Protein AF-A0A511HQ68-F1 (afdb_monomer)

Foldseek 3Di:
DPPVVVVVVVVVVVVVVVLVVQLVVLVVQLVVLVVVLVVLCCVQPVVPHDCDPVSVLVSVVSVLSNLLSVLSNVLSVCVVVVHPSLVSVLVSQLVNLVSVVVSDDDDPPVVVVVVVSVVSNVVSVVVVVVVVVVVVVPDDPDPDD

Structure (mmCIF, N/CA/C/O backbone):
data_AF-A0A511HQ68-F1
#
_entry.id   AF-A0A511HQ68-F1
#
loop_
_atom_site.group_PDB
_atom_site.id
_atom_site.type_symbol
_atom_site.label_atom_id
_atom_site.label_alt_id
_atom_site.label_comp_id
_atom_site.label_asym_id
_atom_site.label_entity_id
_atom_site.label_seq_id
_atom_site.pdbx_PDB_ins_code
_atom_site.Cartn_x
_atom_site.Cartn_y
_atom_site.Cartn_z
_atom_site.occupancy
_atom_site.B_iso_or_equiv
_atom_site.auth_seq_id
_atom_site.auth_comp_id
_atom_site.auth_asym_id
_atom_site.auth_atom_id
_atom_site.pdbx_PDB_model_num
ATOM 1 N N . MET A 1 1 ? -28.251 5.602 30.507 1.00 55.22 1 MET A N 1
ATOM 2 C CA . MET A 1 1 ? -27.213 4.646 30.045 1.00 55.22 1 MET A CA 1
ATOM 3 C C . MET A 1 1 ? -27.471 4.041 28.646 1.00 55.22 1 MET A C 1
ATOM 5 O O . MET A 1 1 ? -26.767 3.114 28.286 1.00 55.22 1 MET A O 1
ATOM 9 N N . GLY A 1 2 ? -28.391 4.564 27.809 1.00 60.59 2 GLY A N 1
ATOM 10 C CA . GLY A 1 2 ? -28.703 3.976 26.481 1.00 60.59 2 GLY A CA 1
ATOM 11 C C . GLY A 1 2 ? -28.070 4.646 25.243 1.00 60.59 2 GLY A C 1
ATOM 12 O O . GLY A 1 2 ? -28.023 4.044 24.174 1.00 60.59 2 GLY A O 1
ATOM 13 N N . ALA A 1 3 ? -27.565 5.880 25.359 1.00 62.78 3 ALA A N 1
ATOM 14 C CA . ALA A 1 3 ? -26.996 6.606 24.215 1.00 62.78 3 ALA A CA 1
ATOM 15 C C . ALA A 1 3 ? -25.587 6.111 23.832 1.00 62.78 3 ALA A C 1
ATOM 17 O O . ALA A 1 3 ? -25.271 5.991 22.651 1.00 62.78 3 ALA A O 1
ATOM 18 N N . ARG A 1 4 ? -24.769 5.753 24.832 1.00 66.94 4 ARG A N 1
ATOM 19 C CA . ARG A 1 4 ? -23.371 5.332 24.646 1.00 66.94 4 ARG A CA 1
ATOM 20 C C . ARG A 1 4 ? -23.257 4.011 23.864 1.00 66.94 4 ARG A C 1
ATOM 22 O O . ARG A 1 4 ? -22.533 3.960 22.879 1.00 66.94 4 ARG A O 1
ATOM 29 N N . SER A 1 5 ? -24.106 3.029 24.180 1.00 77.88 5 SER A N 1
ATOM 30 C CA . SER A 1 5 ? -24.180 1.748 23.454 1.00 77.88 5 SER A CA 1
ATOM 31 C C . SER A 1 5 ? -24.773 1.863 22.048 1.00 77.88 5 SER A C 1
ATOM 33 O O . SER A 1 5 ? -24.600 0.980 21.213 1.00 77.88 5 SER A O 1
ATOM 35 N N . THR A 1 6 ? -25.519 2.929 21.755 1.00 83.19 6 THR A N 1
ATOM 36 C CA . THR A 1 6 ? -26.047 3.166 20.407 1.00 83.19 6 THR A CA 1
ATOM 37 C C . THR A 1 6 ? -24.963 3.762 19.516 1.00 83.19 6 THR A C 1
ATOM 39 O O . THR A 1 6 ? -24.785 3.284 18.403 1.00 83.19 6 THR A O 1
ATOM 42 N N . ILE A 1 7 ? -24.186 4.721 20.030 1.00 85.62 7 ILE A N 1
ATOM 43 C CA . ILE A 1 7 ? -23.048 5.323 19.320 1.00 85.62 7 ILE A CA 1
ATOM 44 C C . ILE A 1 7 ? -21.969 4.276 19.006 1.00 85.62 7 ILE A C 1
ATOM 46 O O . ILE A 1 7 ? -21.522 4.209 17.866 1.00 85.62 7 ILE A O 1
ATOM 50 N N . GLU A 1 8 ? -21.615 3.417 19.965 1.00 88.31 8 GLU A N 1
ATOM 51 C CA . GLU A 1 8 ? -20.639 2.328 19.769 1.00 88.31 8 GLU A CA 1
ATOM 52 C C . GLU A 1 8 ? -21.064 1.378 18.636 1.00 88.31 8 GLU A C 1
ATOM 54 O O . GLU A 1 8 ? -20.306 1.159 17.697 1.00 88.31 8 GLU A O 1
ATOM 59 N N . ARG A 1 9 ? -22.328 0.934 18.628 1.00 86.31 9 ARG A N 1
ATOM 60 C CA . ARG A 1 9 ? -22.875 0.085 17.551 1.00 86.31 9 ARG A CA 1
ATOM 61 C C . ARG A 1 9 ? -22.879 0.766 16.179 1.00 86.31 9 ARG A C 1
ATOM 63 O O . ARG A 1 9 ? -22.764 0.087 15.160 1.00 86.31 9 ARG A O 1
ATOM 70 N N . TRP A 1 10 ? -23.060 2.086 16.124 1.00 88.94 10 TRP A N 1
ATOM 71 C CA . TRP A 1 10 ? -22.967 2.842 14.871 1.00 88.94 10 TRP A CA 1
ATOM 72 C C . TRP A 1 10 ? -21.522 2.944 14.378 1.00 88.94 10 TRP A C 1
ATOM 74 O O . TRP A 1 10 ? -21.283 2.735 13.190 1.00 88.94 10 TRP A O 1
ATOM 84 N N . LEU A 1 11 ? -20.572 3.207 15.278 1.00 88.50 11 LEU A N 1
ATOM 85 C CA . LEU A 1 11 ? -19.138 3.229 14.974 1.00 88.50 11 LEU A CA 1
ATOM 86 C C . LEU A 1 11 ? -18.652 1.875 14.453 1.00 88.50 11 LEU A C 1
ATOM 88 O O . LEU A 1 11 ? -18.052 1.832 13.384 1.00 88.50 11 LEU A O 1
ATOM 92 N N . GLU A 1 12 ? -19.002 0.781 15.127 1.00 88.19 12 GLU A N 1
ATOM 93 C CA . GLU A 1 12 ? -18.650 -0.582 14.703 1.00 88.19 12 GLU A CA 1
ATOM 94 C C . GLU A 1 12 ? -19.182 -0.904 13.301 1.00 88.19 12 GLU A C 1
ATOM 96 O O . GLU A 1 12 ? -18.482 -1.486 12.474 1.00 88.19 12 GLU A O 1
ATOM 101 N N . ARG A 1 13 ? -20.419 -0.494 12.992 1.00 87.06 13 ARG A N 1
ATOM 102 C CA . ARG A 1 13 ? -21.007 -0.696 11.658 1.00 87.06 13 ARG A CA 1
ATOM 103 C C . ARG A 1 13 ? -20.299 0.115 10.582 1.00 87.06 13 ARG A C 1
ATOM 105 O O . ARG A 1 13 ? -20.124 -0.392 9.473 1.00 87.06 13 ARG A O 1
ATOM 112 N N . ILE A 1 14 ? -19.925 1.359 10.882 1.00 91.00 14 ILE A N 1
ATOM 113 C CA . ILE A 1 14 ? -19.190 2.222 9.950 1.00 91.00 14 ILE A CA 1
ATOM 114 C C . ILE A 1 14 ? -17.795 1.649 9.708 1.00 91.00 14 ILE A C 1
ATOM 116 O O . ILE A 1 14 ? -17.404 1.505 8.553 1.00 91.00 14 ILE A O 1
ATOM 120 N N . GLU A 1 15 ? -17.079 1.267 10.765 1.00 88.25 15 GLU A N 1
ATOM 121 C CA . GLU A 1 15 ? -15.752 0.655 10.674 1.00 88.25 15 GLU A CA 1
ATOM 122 C C . GLU A 1 15 ? -15.792 -0.642 9.862 1.00 88.25 15 GLU A C 1
ATOM 124 O O . GLU A 1 15 ? -15.028 -0.794 8.909 1.00 88.25 15 GLU A O 1
ATOM 129 N N . ALA A 1 16 ? -16.740 -1.536 10.157 1.00 87.06 16 ALA A N 1
ATOM 130 C CA . ALA A 1 16 ? -16.906 -2.783 9.418 1.00 87.06 16 ALA A CA 1
ATOM 131 C C . ALA A 1 16 ? -17.230 -2.533 7.936 1.00 87.06 16 ALA A C 1
ATOM 133 O O . ALA A 1 16 ? -16.630 -3.150 7.056 1.00 87.06 16 ALA A O 1
ATOM 134 N N . SER A 1 17 ? -18.139 -1.597 7.643 1.00 90.19 17 SER A N 1
ATOM 135 C CA . SER A 1 17 ? -18.512 -1.258 6.262 1.00 90.19 17 SER A CA 1
ATOM 136 C C . SER A 1 17 ? -17.343 -0.641 5.495 1.00 90.19 17 SER A C 1
ATOM 138 O O . SER A 1 17 ? -17.110 -0.990 4.338 1.00 90.19 17 SER A O 1
ATOM 140 N N . LEU A 1 18 ? -16.578 0.239 6.146 1.00 90.44 18 LEU A N 1
ATOM 141 C CA . LEU A 1 18 ? -15.387 0.856 5.573 1.00 90.44 18 LEU A CA 1
ATOM 142 C C . LEU A 1 18 ? -14.308 -0.192 5.301 1.00 90.44 18 LEU A C 1
ATOM 144 O O . LEU A 1 18 ? -13.754 -0.226 4.208 1.00 90.44 18 LEU A O 1
ATOM 148 N N . SER A 1 19 ? -14.042 -1.075 6.261 1.00 88.62 19 SER A N 1
ATOM 149 C CA . SER A 1 19 ? -13.034 -2.129 6.143 1.00 88.62 19 SER A CA 1
ATOM 150 C C . SER A 1 19 ? -13.352 -3.104 5.008 1.00 88.62 19 SER A C 1
ATOM 152 O O . SER A 1 19 ? -12.492 -3.403 4.174 1.00 88.62 19 SER A O 1
ATOM 154 N N . VAL A 1 20 ? -14.613 -3.533 4.900 1.00 93.00 20 VAL A N 1
ATOM 155 C CA . VAL A 1 20 ? -15.086 -4.361 3.781 1.00 93.00 20 VAL A CA 1
ATOM 156 C C . VAL A 1 20 ? -14.965 -3.606 2.459 1.00 93.00 20 VAL A C 1
ATOM 158 O O . VAL A 1 20 ? -14.446 -4.161 1.490 1.00 93.00 20 VAL A O 1
ATOM 161 N N . GLY A 1 21 ? -15.383 -2.339 2.416 1.00 93.19 21 GLY A N 1
ATOM 162 C CA . GLY A 1 21 ? -15.293 -1.500 1.222 1.00 93.19 21 GLY A CA 1
ATOM 163 C C . GLY A 1 21 ? -13.855 -1.316 0.734 1.00 93.19 21 GLY A C 1
ATOM 164 O O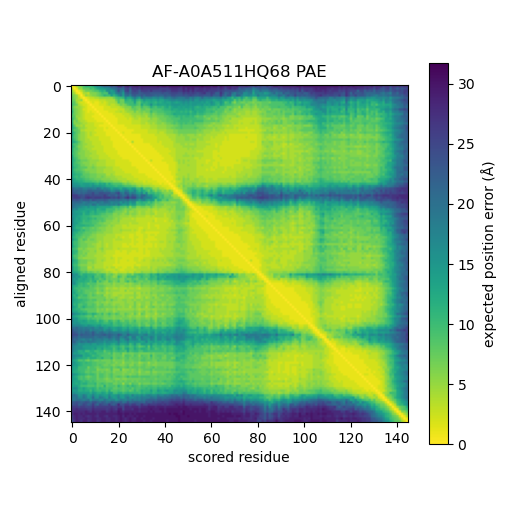 . GLY A 1 21 ? -13.575 -1.523 -0.445 1.00 93.19 21 GLY A O 1
ATOM 165 N N . VAL A 1 22 ? -12.924 -1.005 1.639 1.00 91.62 22 VAL A N 1
ATOM 166 C CA . VAL A 1 22 ? -11.491 -0.868 1.335 1.00 91.62 22 VAL A CA 1
ATOM 167 C C . VAL A 1 22 ? -10.904 -2.205 0.886 1.00 91.62 22 VAL A C 1
ATOM 169 O O . VAL A 1 22 ? -10.160 -2.246 -0.091 1.00 91.62 22 VAL A O 1
ATOM 172 N N . THR A 1 23 ? -11.261 -3.313 1.536 1.00 93.19 23 THR A N 1
ATOM 173 C CA . THR A 1 23 ? -10.767 -4.648 1.158 1.00 93.19 23 THR A CA 1
ATOM 174 C C . THR A 1 23 ? -11.261 -5.063 -0.231 1.00 93.19 23 THR A C 1
ATOM 176 O O . THR A 1 23 ? -10.485 -5.553 -1.046 1.00 93.19 23 THR A O 1
ATOM 179 N N . LEU A 1 24 ? -12.535 -4.824 -0.550 1.00 95.38 24 LEU A N 1
ATOM 180 C CA . LEU A 1 24 ? -13.078 -5.092 -1.885 1.00 95.38 24 LEU A CA 1
ATOM 181 C C . LEU A 1 24 ? -12.460 -4.172 -2.940 1.00 95.38 24 LEU A C 1
ATOM 183 O O . LEU A 1 24 ? -12.053 -4.639 -4.002 1.00 95.38 24 LEU A O 1
ATOM 187 N N . GLY A 1 25 ? -12.342 -2.877 -2.643 1.00 93.25 25 GLY A N 1
ATOM 188 C CA . GLY A 1 25 ? -11.729 -1.905 -3.547 1.00 93.25 25 GLY A CA 1
ATOM 189 C C . GLY A 1 25 ? -10.272 -2.250 -3.858 1.00 93.25 25 GLY A C 1
ATOM 190 O O . GLY A 1 25 ? -9.876 -2.273 -5.021 1.00 93.25 25 GLY A O 1
ATOM 191 N N . THR A 1 26 ? -9.488 -2.596 -2.837 1.00 92.81 26 THR A N 1
ATOM 192 C CA . THR A 1 26 ? -8.089 -3.029 -3.005 1.00 92.81 26 THR A CA 1
ATOM 193 C C . THR A 1 26 ? -7.981 -4.334 -3.786 1.00 92.81 26 THR A C 1
ATOM 195 O O . THR A 1 26 ? -7.106 -4.436 -4.642 1.00 92.81 26 THR A O 1
ATOM 198 N N . ALA A 1 27 ? -8.898 -5.289 -3.593 1.00 93.62 27 ALA A N 1
ATOM 199 C CA . ALA A 1 27 ? -8.956 -6.504 -4.407 1.00 93.62 27 ALA A CA 1
ATOM 200 C C . ALA A 1 27 ? -9.181 -6.189 -5.896 1.00 93.62 27 ALA A C 1
ATOM 202 O O . ALA A 1 27 ? -8.477 -6.722 -6.753 1.00 93.62 27 ALA A O 1
ATOM 203 N N . VAL A 1 28 ? -10.118 -5.288 -6.211 1.00 95.19 28 VAL A N 1
ATOM 204 C CA . VAL A 1 28 ? -10.383 -4.860 -7.595 1.00 95.19 28 VAL A CA 1
ATOM 205 C C . VAL A 1 28 ? -9.154 -4.182 -8.198 1.00 95.19 28 VAL A C 1
ATOM 207 O O . VAL A 1 28 ? -8.736 -4.545 -9.295 1.00 95.19 28 VAL A O 1
ATOM 210 N N . VAL A 1 29 ? -8.532 -3.246 -7.476 1.00 92.56 29 VAL A N 1
ATOM 211 C 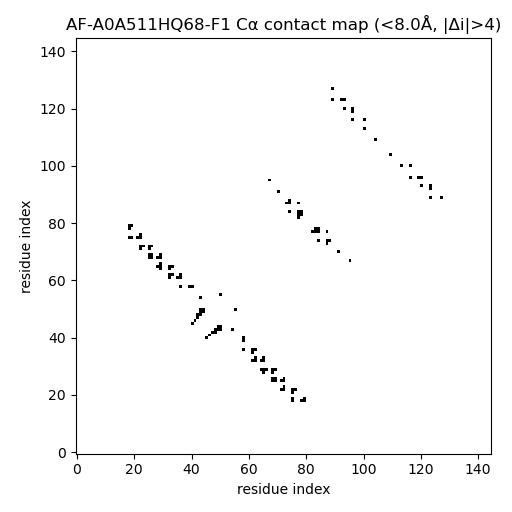CA . VAL A 1 29 ? -7.309 -2.565 -7.933 1.00 92.56 29 VAL A CA 1
ATOM 212 C C . VAL A 1 29 ? -6.169 -3.560 -8.152 1.00 92.56 29 VAL A C 1
ATOM 214 O O . VAL A 1 29 ? -5.470 -3.459 -9.156 1.00 92.56 29 VAL A O 1
ATOM 217 N N . ALA A 1 30 ? -5.999 -4.546 -7.268 1.00 90.81 30 ALA A N 1
ATOM 218 C CA . ALA A 1 30 ? -4.975 -5.575 -7.418 1.00 90.81 30 ALA A CA 1
ATOM 219 C C . ALA A 1 30 ? -5.200 -6.424 -8.679 1.00 90.81 30 ALA A C 1
ATOM 221 O O . ALA A 1 30 ? -4.257 -6.652 -9.434 1.00 90.81 30 ALA A O 1
ATOM 222 N N . VAL A 1 31 ? -6.442 -6.844 -8.943 1.00 94.50 31 VAL A N 1
ATOM 223 C CA . VAL A 1 31 ? -6.795 -7.616 -10.147 1.00 94.50 31 VAL A CA 1
ATOM 224 C C . VAL A 1 31 ? -6.576 -6.792 -11.415 1.00 94.50 31 VAL A C 1
ATOM 226 O O . VAL A 1 31 ? -5.935 -7.271 -12.349 1.00 94.50 31 VAL A O 1
ATOM 229 N N . LEU A 1 32 ? -7.062 -5.548 -11.449 1.00 94.06 32 LEU A N 1
ATOM 230 C CA . LEU A 1 32 ? -6.891 -4.657 -12.599 1.00 94.06 32 LEU A CA 1
ATOM 231 C C . LEU A 1 32 ? -5.419 -4.324 -12.843 1.00 94.06 32 LEU A C 1
ATOM 233 O O . LEU A 1 32 ? -4.960 -4.368 -13.982 1.00 94.06 32 LEU A O 1
ATOM 237 N N . GLY A 1 33 ? -4.667 -4.033 -11.783 1.00 90.50 33 GLY A N 1
ATOM 238 C CA . GLY A 1 33 ? -3.238 -3.765 -11.869 1.00 90.50 33 GLY A CA 1
ATOM 239 C C . GLY A 1 33 ? -2.465 -4.983 -12.372 1.00 90.50 33 GLY A C 1
ATOM 240 O O . GLY A 1 33 ? -1.604 -4.841 -13.236 1.00 90.50 33 GLY A O 1
ATOM 241 N N . LEU A 1 34 ? -2.794 -6.187 -11.888 1.00 92.06 34 LEU A N 1
ATOM 242 C CA . LEU A 1 34 ? -2.164 -7.423 -12.351 1.00 92.06 34 LEU A CA 1
ATOM 243 C C . LEU A 1 34 ? -2.484 -7.685 -13.826 1.00 92.06 34 LEU A C 1
ATOM 245 O O . LEU A 1 34 ? -1.585 -8.009 -14.597 1.00 92.06 34 LEU A O 1
ATOM 249 N N . ALA A 1 35 ? -3.738 -7.494 -14.241 1.00 93.69 35 ALA A N 1
ATOM 250 C CA . ALA A 1 35 ? -4.128 -7.608 -15.642 1.00 93.69 35 ALA A CA 1
ATOM 251 C C . ALA A 1 35 ? -3.369 -6.599 -16.520 1.00 93.69 35 ALA A C 1
ATOM 253 O O . ALA A 1 35 ? -2.812 -6.982 -17.546 1.00 93.69 35 ALA A O 1
ATOM 254 N N . ALA A 1 36 ? -3.278 -5.335 -16.096 1.00 89.38 36 ALA A N 1
ATOM 255 C CA . ALA A 1 36 ? -2.525 -4.299 -16.800 1.00 89.38 36 ALA A CA 1
ATOM 256 C C . ALA A 1 36 ? -1.028 -4.634 -16.898 1.00 89.38 36 ALA A C 1
ATOM 258 O O . ALA A 1 36 ? -0.426 -4.463 -17.957 1.00 89.38 36 ALA A O 1
ATOM 259 N N . PHE A 1 37 ? -0.438 -5.162 -15.823 1.00 88.50 37 PHE A N 1
ATOM 260 C CA . PHE A 1 37 ? 0.952 -5.613 -15.797 1.00 88.50 37 PHE A CA 1
ATOM 261 C C . PHE A 1 37 ? 1.201 -6.751 -16.795 1.00 88.50 37 PHE A C 1
ATOM 263 O O . PHE A 1 37 ? 2.126 -6.678 -17.603 1.00 88.50 37 PHE A O 1
ATOM 270 N N . LEU A 1 38 ? 0.343 -7.776 -16.795 1.00 90.75 38 LEU A N 1
ATOM 271 C CA . LEU A 1 38 ? 0.444 -8.904 -17.725 1.00 90.75 38 LEU A CA 1
ATOM 272 C C . LEU A 1 38 ? 0.253 -8.461 -19.179 1.00 90.75 38 LEU A C 1
ATOM 274 O O . LEU A 1 38 ? 1.026 -8.865 -20.047 1.00 90.75 38 LEU A O 1
ATOM 278 N N . LEU A 1 39 ? -0.725 -7.591 -19.446 1.00 89.56 39 LEU A N 1
ATOM 279 C CA . LEU A 1 39 ? -0.938 -7.017 -20.775 1.00 89.56 39 LEU A CA 1
ATOM 280 C C . LEU A 1 39 ? 0.283 -6.221 -21.246 1.00 89.56 39 LEU A C 1
ATOM 282 O O . LEU A 1 39 ? 0.680 -6.355 -22.401 1.00 89.56 39 LEU A O 1
ATOM 286 N N . ALA A 1 40 ? 0.915 -5.444 -20.363 1.00 85.12 40 ALA A N 1
ATOM 287 C CA . ALA A 1 40 ? 2.128 -4.703 -20.690 1.00 85.12 40 ALA A CA 1
ATOM 288 C C . ALA A 1 40 ? 3.299 -5.636 -21.042 1.00 85.12 40 ALA A C 1
ATOM 290 O O . ALA A 1 40 ? 4.014 -5.367 -22.008 1.00 85.12 40 ALA A O 1
ATOM 291 N N . ILE A 1 41 ? 3.465 -6.750 -20.319 1.00 85.12 41 ILE A N 1
ATOM 292 C CA . ILE A 1 41 ? 4.486 -7.766 -20.627 1.00 85.12 41 ILE A CA 1
ATOM 293 C C . ILE A 1 41 ? 4.213 -8.422 -21.978 1.00 85.12 41 ILE A C 1
ATOM 295 O O . ILE A 1 41 ? 5.117 -8.519 -22.802 1.00 85.12 41 ILE A O 1
ATOM 299 N N . VAL A 1 42 ? 2.978 -8.858 -22.233 1.00 87.25 42 VAL A N 1
ATOM 300 C CA . VAL A 1 42 ? 2.624 -9.518 -23.498 1.00 87.25 42 VAL A CA 1
ATOM 301 C C . VAL A 1 42 ? 2.808 -8.558 -24.672 1.00 87.25 42 VAL A C 1
ATOM 303 O O . VAL A 1 42 ? 3.431 -8.914 -25.671 1.00 87.25 42 VAL A O 1
ATOM 306 N N . HIS A 1 43 ? 2.330 -7.320 -24.540 1.00 83.75 43 HIS A N 1
ATOM 307 C CA . HIS A 1 43 ? 2.422 -6.331 -25.606 1.00 83.75 43 HIS A CA 1
ATOM 308 C C . HIS A 1 43 ? 3.871 -5.947 -25.923 1.00 83.75 43 HIS A C 1
ATOM 310 O O . HIS A 1 43 ? 4.231 -5.827 -27.090 1.00 83.75 43 HIS A O 1
ATOM 316 N N . ARG A 1 44 ? 4.722 -5.790 -24.900 1.00 78.31 44 ARG A N 1
ATOM 317 C CA . ARG A 1 44 ? 6.115 -5.362 -25.092 1.00 78.31 44 ARG A CA 1
ATOM 318 C C . ARG A 1 44 ? 7.095 -6.509 -25.328 1.00 78.31 44 ARG A C 1
ATOM 320 O O . ARG A 1 44 ? 8.112 -6.270 -25.952 1.00 78.31 44 ARG A O 1
ATOM 327 N N . GLY A 1 45 ? 6.814 -7.723 -24.856 1.00 71.81 45 GLY A N 1
ATOM 328 C CA . GLY A 1 45 ? 7.728 -8.867 -24.951 1.00 71.81 45 GLY A CA 1
ATOM 329 C C . GLY A 1 45 ? 7.392 -9.876 -26.052 1.00 71.81 45 GLY A C 1
ATOM 330 O O . GLY A 1 45 ? 8.300 -10.404 -26.684 1.00 71.81 45 GLY A O 1
ATOM 331 N N . LEU A 1 46 ? 6.106 -10.153 -26.303 1.00 65.81 46 LEU A N 1
ATOM 332 C CA . LEU A 1 46 ? 5.672 -11.198 -27.248 1.00 65.81 46 LEU A CA 1
ATOM 333 C C . LEU A 1 46 ? 5.338 -10.660 -28.645 1.00 65.81 46 LEU A C 1
ATOM 335 O O . LEU A 1 46 ? 5.520 -11.374 -29.625 1.00 65.81 46 LEU A O 1
ATOM 339 N N . LEU A 1 47 ? 4.882 -9.408 -28.756 1.00 71.12 47 LEU A N 1
ATOM 340 C CA . LEU A 1 47 ? 4.509 -8.789 -30.038 1.00 71.12 47 LEU A CA 1
ATOM 341 C C . LEU A 1 47 ? 5.669 -8.045 -30.731 1.00 71.12 47 LEU A C 1
ATOM 343 O O . LEU A 1 47 ? 5.434 -7.254 -31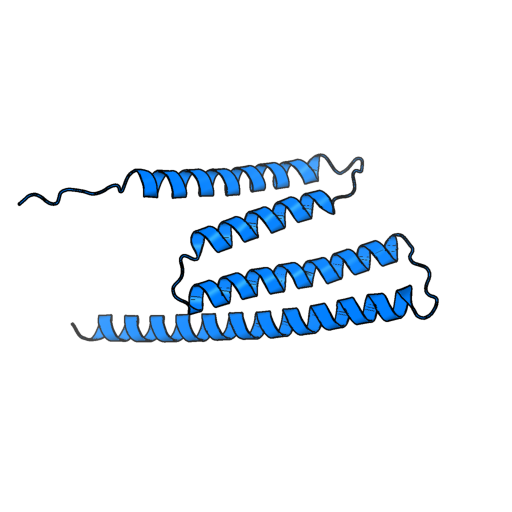.640 1.00 71.12 47 LEU A O 1
ATOM 347 N N . GLY A 1 48 ? 6.919 -8.303 -30.329 1.00 62.19 48 GLY A N 1
ATOM 348 C CA . GLY A 1 48 ? 8.112 -7.758 -30.992 1.00 62.19 48 GLY A CA 1
ATOM 349 C C . GLY A 1 48 ? 8.539 -6.355 -30.542 1.00 62.19 48 GLY A C 1
ATOM 350 O O . GLY A 1 48 ? 9.314 -5.706 -31.241 1.0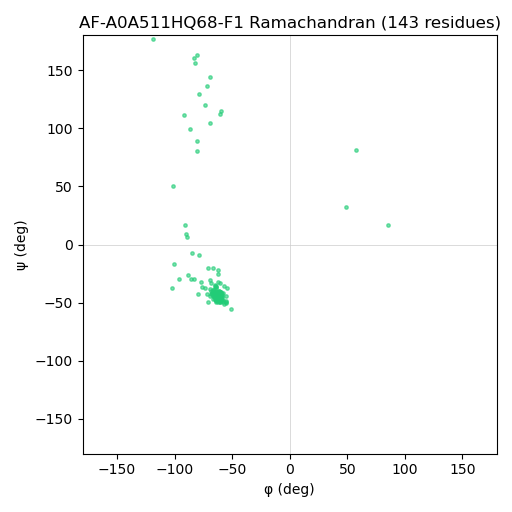0 62.19 48 GLY A O 1
ATOM 351 N N . GLY A 1 49 ? 8.057 -5.879 -29.390 1.00 64.25 49 GLY A N 1
ATOM 352 C CA . GLY A 1 49 ? 8.567 -4.656 -28.770 1.00 64.25 49 GLY A CA 1
ATOM 353 C C . GLY A 1 49 ? 9.994 -4.836 -28.238 1.00 64.25 49 GLY A C 1
ATOM 354 O O . GLY A 1 49 ? 10.364 -5.896 -27.737 1.00 64.25 49 GLY A O 1
ATOM 355 N N . THR A 1 50 ? 10.822 -3.796 -28.331 1.00 70.50 50 THR A N 1
ATOM 356 C CA . THR A 1 50 ? 12.124 -3.767 -27.658 1.00 70.50 50 THR A CA 1
ATOM 357 C C . THR A 1 50 ? 11.932 -3.437 -26.175 1.00 70.50 50 THR A C 1
ATOM 359 O O . THR A 1 50 ? 11.258 -2.470 -25.812 1.00 70.50 50 THR A O 1
ATOM 362 N N . LEU A 1 51 ? 12.526 -4.245 -25.291 1.00 71.44 51 LEU A N 1
ATOM 363 C CA . LEU A 1 51 ? 12.588 -3.961 -23.855 1.00 71.44 51 LEU A CA 1
ATOM 364 C C . LEU A 1 51 ? 13.724 -2.969 -23.582 1.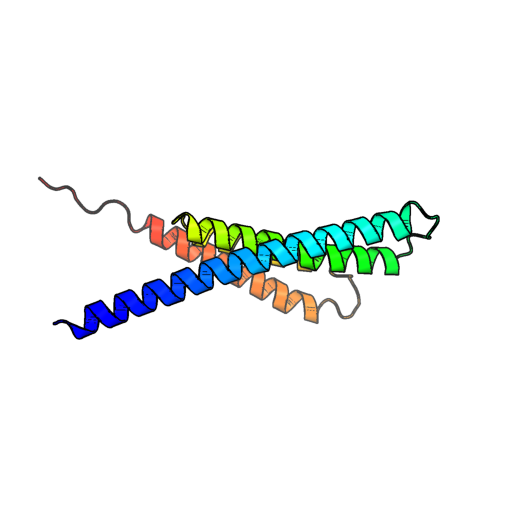00 71.44 51 LEU A C 1
ATOM 366 O O . LEU A 1 51 ? 14.826 -3.360 -23.210 1.00 71.44 51 LEU A O 1
ATOM 370 N N . ASP A 1 52 ? 13.451 -1.688 -23.809 1.00 79.88 52 ASP A N 1
ATOM 371 C CA . ASP A 1 52 ? 14.358 -0.600 -23.431 1.00 79.88 52 ASP A CA 1
ATOM 372 C C . ASP A 1 52 ? 14.232 -0.250 -21.931 1.00 79.88 52 ASP A C 1
ATOM 374 O O . ASP A 1 52 ? 13.242 -0.595 -21.278 1.00 79.88 52 ASP A O 1
ATOM 378 N N . ALA A 1 53 ? 15.211 0.463 -21.369 1.00 78.25 53 ALA A N 1
ATOM 379 C CA . ALA A 1 53 ? 15.259 0.851 -19.955 1.00 78.25 53 ALA A CA 1
ATOM 380 C C . ALA A 1 53 ? 13.988 1.593 -19.497 1.00 78.25 53 ALA A C 1
ATOM 382 O O . ALA A 1 53 ? 13.459 1.329 -18.418 1.00 78.25 53 ALA A O 1
ATOM 383 N N . THR A 1 54 ? 13.419 2.444 -20.356 1.00 79.62 54 THR A N 1
ATOM 384 C CA . THR A 1 54 ? 12.133 3.124 -20.106 1.00 79.62 54 THR A CA 1
ATOM 385 C C . THR A 1 54 ? 10.949 2.159 -20.033 1.00 79.62 54 THR A C 1
ATOM 387 O O . THR A 1 54 ? 10.028 2.356 -19.237 1.00 79.62 54 THR A O 1
ATOM 390 N N . ALA A 1 55 ? 10.950 1.091 -20.835 1.00 78.12 55 ALA A N 1
ATOM 391 C CA . ALA A 1 55 ? 9.915 0.062 -20.788 1.00 78.12 55 ALA A CA 1
ATOM 392 C C . ALA A 1 55 ? 9.994 -0.770 -19.506 1.00 78.12 55 ALA A C 1
ATOM 394 O O . ALA A 1 55 ? 8.958 -1.100 -18.926 1.00 78.12 55 ALA A O 1
ATOM 395 N N . ILE A 1 56 ? 11.213 -1.068 -19.057 1.00 80.62 56 ILE A N 1
ATOM 396 C CA . ILE A 1 56 ? 11.466 -1.759 -17.792 1.00 80.62 56 ILE A CA 1
ATOM 397 C C . ILE A 1 56 ? 11.011 -0.885 -16.621 1.00 80.62 56 ILE A C 1
ATOM 399 O O . ILE A 1 56 ? 10.266 -1.372 -15.775 1.00 80.62 56 ILE A O 1
ATOM 403 N N . GLY A 1 57 ? 11.359 0.407 -16.612 1.00 82.06 57 GLY A N 1
ATOM 404 C CA . GLY A 1 57 ? 10.902 1.357 -15.592 1.00 82.06 57 GLY A CA 1
ATOM 405 C C . GLY A 1 57 ? 9.376 1.398 -15.470 1.00 82.06 57 GLY A C 1
ATOM 406 O O . GLY A 1 57 ? 8.832 1.194 -14.389 1.00 82.06 57 GLY A O 1
ATOM 407 N N . HIS A 1 58 ? 8.661 1.518 -16.593 1.00 82.06 58 HIS A N 1
ATOM 408 C CA . HIS A 1 58 ? 7.194 1.511 -16.582 1.00 82.06 58 HIS A CA 1
ATOM 409 C C . HIS A 1 58 ? 6.601 0.176 -16.094 1.00 82.06 58 HIS A C 1
ATOM 411 O O . HIS A 1 58 ? 5.565 0.154 -15.428 1.00 82.06 58 HIS A O 1
ATOM 417 N N . LEU A 1 59 ? 7.216 -0.964 -16.428 1.00 83.81 59 LEU A N 1
ATOM 418 C CA . LEU A 1 59 ? 6.784 -2.263 -15.901 1.00 83.81 59 LEU A CA 1
ATOM 419 C C . LEU A 1 59 ? 6.991 -2.339 -14.386 1.00 83.81 59 LEU A C 1
ATOM 421 O O . LEU A 1 59 ? 6.096 -2.797 -13.674 1.00 83.81 59 LEU A O 1
ATOM 425 N N . LEU A 1 60 ? 8.130 -1.855 -13.889 1.00 83.38 60 LEU A N 1
ATOM 426 C CA . LEU A 1 60 ? 8.409 -1.774 -12.458 1.00 83.38 60 LEU A CA 1
ATOM 427 C C . LEU A 1 60 ? 7.400 -0.873 -11.741 1.00 83.38 60 LEU A C 1
ATOM 429 O O . LEU A 1 60 ? 6.926 -1.265 -10.679 1.00 83.38 60 LEU A O 1
ATOM 433 N N . ASP A 1 61 ? 7.001 0.254 -12.334 1.00 84.31 61 ASP A N 1
ATOM 434 C CA . ASP A 1 61 ? 5.990 1.167 -11.782 1.00 84.31 61 ASP A CA 1
ATOM 435 C C . ASP A 1 61 ? 4.591 0.541 -11.709 1.00 84.31 61 ASP A C 1
ATOM 437 O O . ASP A 1 61 ? 3.902 0.634 -10.690 1.00 84.31 61 ASP A O 1
ATOM 441 N N . VAL A 1 62 ? 4.162 -0.168 -12.755 1.00 86.25 62 VAL A N 1
ATOM 442 C CA . VAL A 1 62 ? 2.880 -0.893 -12.717 1.00 86.25 62 VAL A CA 1
ATOM 443 C C . VAL A 1 62 ? 2.945 -2.021 -11.688 1.00 86.25 62 VAL A C 1
ATOM 445 O O . VAL A 1 62 ? 2.033 -2.178 -10.873 1.00 86.25 62 VAL A O 1
ATOM 448 N N . GLY A 1 63 ? 4.057 -2.759 -11.648 1.00 85.06 63 GLY A N 1
ATOM 449 C CA . GLY A 1 63 ? 4.329 -3.719 -10.583 1.00 85.06 63 GLY A CA 1
ATOM 450 C C . GLY A 1 63 ? 4.309 -3.053 -9.203 1.00 85.06 63 GLY A C 1
ATOM 451 O O . GLY A 1 63 ? 3.844 -3.659 -8.235 1.00 85.06 63 GLY A O 1
ATOM 452 N N . LEU A 1 64 ? 4.775 -1.798 -9.091 1.00 85.69 64 LEU A N 1
ATOM 453 C CA . LEU A 1 64 ? 4.716 -0.944 -7.896 1.00 85.69 64 LEU A CA 1
ATOM 454 C C . LEU A 1 64 ? 3.330 -0.863 -7.308 1.00 85.69 64 LEU A C 1
ATOM 456 O O . LEU A 1 64 ? 3.117 -1.293 -6.167 1.00 85.69 64 LEU A O 1
ATOM 460 N N . VAL A 1 65 ? 2.392 -0.457 -8.137 1.00 85.75 65 VAL A N 1
ATOM 461 C CA . VAL A 1 65 ? 0.990 -0.340 -7.762 1.00 85.75 65 VAL A CA 1
ATOM 462 C C . VAL A 1 65 ? 0.384 -1.694 -7.381 1.00 85.75 65 VAL A C 1
ATOM 464 O O . VAL A 1 65 ? -0.311 -1.780 -6.369 1.00 85.75 65 VAL A O 1
ATOM 467 N N . VAL A 1 66 ? 0.677 -2.766 -8.126 1.00 88.94 66 VAL A N 1
ATOM 468 C CA . VAL A 1 66 ? 0.110 -4.104 -7.855 1.00 88.94 66 VAL A CA 1
ATOM 469 C C . VAL A 1 66 ? 0.525 -4.639 -6.491 1.00 88.94 66 VAL A C 1
ATOM 471 O O . VAL A 1 66 ? -0.319 -5.094 -5.726 1.00 88.94 66 VAL A O 1
ATOM 474 N N . PHE A 1 67 ? 1.813 -4.570 -6.167 1.00 88.44 67 PHE A N 1
ATOM 475 C CA . PHE A 1 67 ? 2.325 -5.037 -4.877 1.00 88.44 67 PHE A CA 1
ATOM 476 C C . PHE A 1 67 ? 1.700 -4.274 -3.705 1.00 88.44 67 PHE A C 1
ATOM 478 O O . PHE A 1 67 ? 1.249 -4.909 -2.757 1.00 88.44 67 PHE A O 1
ATOM 485 N N . ILE A 1 68 ? 1.575 -2.945 -3.812 1.00 87.25 68 ILE A N 1
ATOM 486 C CA . ILE A 1 68 ? 0.912 -2.126 -2.785 1.00 87.25 68 ILE A CA 1
ATOM 487 C C . ILE A 1 68 ? -0.552 -2.554 -2.631 1.00 87.25 68 ILE A C 1
ATOM 489 O O . ILE A 1 68 ? -1.041 -2.723 -1.516 1.00 87.25 68 ILE A O 1
ATOM 493 N N . ALA A 1 69 ? -1.263 -2.775 -3.740 1.00 89.69 69 ALA A N 1
ATOM 494 C CA . ALA A 1 69 ? -2.651 -3.224 -3.698 1.00 89.69 69 ALA A CA 1
ATOM 495 C C . ALA A 1 69 ? -2.795 -4.604 -3.030 1.00 89.69 69 ALA A C 1
ATOM 497 O O . ALA A 1 69 ? -3.699 -4.802 -2.218 1.00 89.69 69 ALA A O 1
ATOM 498 N N . LEU A 1 70 ? -1.883 -5.540 -3.314 1.00 90.00 70 LEU A N 1
ATOM 499 C CA . LEU A 1 70 ? -1.852 -6.862 -2.682 1.00 90.00 70 LEU A CA 1
ATOM 500 C C . LEU A 1 70 ? -1.526 -6.787 -1.184 1.00 90.00 70 LEU A C 1
ATOM 502 O O . LEU A 1 70 ? -2.124 -7.512 -0.389 1.00 90.00 70 LEU A O 1
ATOM 506 N N . GLU A 1 71 ? -0.607 -5.913 -0.783 1.00 89.12 71 GLU A N 1
ATOM 507 C CA . GLU A 1 71 ? -0.260 -5.677 0.623 1.00 89.12 71 GLU A CA 1
ATOM 508 C C . GLU A 1 71 ? -1.445 -5.095 1.398 1.00 89.12 71 GLU A C 1
ATOM 510 O O . GLU A 1 71 ? -1.819 -5.626 2.446 1.00 89.12 71 GLU A O 1
ATOM 515 N N . LEU A 1 72 ? -2.098 -4.065 0.852 1.00 88.81 72 LEU A N 1
ATOM 516 C CA . LEU A 1 72 ? -3.303 -3.478 1.444 1.00 88.81 72 LEU A CA 1
ATOM 517 C C . LEU A 1 72 ? -4.446 -4.492 1.528 1.00 88.81 72 LEU A C 1
ATOM 519 O O . LEU A 1 72 ? -5.128 -4.562 2.550 1.00 88.81 72 LEU A O 1
ATOM 523 N N . PHE A 1 73 ? -4.615 -5.330 0.505 1.00 90.19 73 PHE A N 1
ATOM 524 C CA . PHE A 1 73 ? -5.588 -6.417 0.534 1.00 90.19 73 PHE A CA 1
ATOM 525 C C . PHE A 1 73 ? -5.277 -7.435 1.643 1.00 90.19 73 PHE A C 1
ATOM 527 O O . PHE A 1 73 ? -6.176 -7.820 2.392 1.00 90.19 73 PHE A O 1
ATOM 534 N N . LYS A 1 74 ? -4.007 -7.837 1.817 1.00 88.38 74 LYS A N 1
ATOM 535 C CA . LYS A 1 74 ? -3.587 -8.723 2.922 1.00 88.38 74 LYS A CA 1
ATOM 536 C C . LYS A 1 74 ? -3.900 -8.109 4.289 1.00 88.38 74 LYS A C 1
ATOM 538 O O . LYS A 1 74 ? -4.390 -8.826 5.162 1.00 88.38 74 LYS A O 1
ATOM 543 N N . ILE A 1 75 ? -3.654 -6.810 4.472 1.00 89.31 75 ILE A N 1
ATOM 544 C CA . ILE A 1 75 ? -3.986 -6.080 5.708 1.00 89.31 75 ILE A CA 1
ATOM 545 C C . ILE A 1 75 ? -5.503 -6.072 5.937 1.00 89.31 75 ILE A C 1
ATOM 547 O O . ILE A 1 75 ? -5.953 -6.400 7.035 1.00 89.31 75 ILE A O 1
ATOM 551 N N . GLY A 1 76 ? -6.290 -5.771 4.901 1.00 87.88 76 GLY A N 1
ATOM 552 C CA . GLY A 1 76 ? -7.753 -5.783 4.961 1.00 87.88 76 GLY A CA 1
ATOM 553 C C . GLY A 1 76 ? -8.308 -7.151 5.358 1.00 87.88 76 GLY A C 1
ATOM 554 O O . GLY A 1 76 ? -9.080 -7.266 6.306 1.00 87.88 76 GLY A O 1
ATOM 555 N N . ILE A 1 77 ? -7.828 -8.227 4.731 1.00 90.06 77 ILE A N 1
ATOM 556 C CA . ILE A 1 77 ? -8.211 -9.598 5.095 1.00 90.06 77 ILE A CA 1
ATOM 557 C C . ILE A 1 77 ? -7.782 -9.953 6.523 1.00 90.06 77 ILE A C 1
ATOM 559 O O . ILE A 1 77 ? -8.539 -10.610 7.239 1.00 90.06 77 ILE A O 1
ATOM 563 N N . ALA A 1 78 ? -6.586 -9.551 6.961 1.00 87.00 78 ALA A N 1
ATOM 564 C CA . ALA A 1 78 ? -6.142 -9.786 8.335 1.00 87.00 78 ALA A CA 1
ATOM 565 C C . ALA A 1 78 ? -7.070 -9.100 9.349 1.00 87.00 78 ALA A C 1
ATOM 567 O O . ALA A 1 78 ? -7.440 -9.723 10.347 1.00 87.00 78 ALA A O 1
ATOM 568 N N . HIS A 1 79 ? -7.498 -7.871 9.048 1.00 87.62 79 HIS A N 1
ATOM 569 C CA . HIS A 1 79 ? -8.464 -7.126 9.847 1.00 87.62 79 HIS A CA 1
ATOM 570 C C . HIS A 1 79 ? -9.835 -7.818 9.871 1.00 87.62 79 HIS A C 1
ATOM 572 O O . HIS A 1 79 ? -10.350 -8.096 10.948 1.00 87.62 79 HIS A O 1
ATOM 578 N N . LEU A 1 80 ? -10.385 -8.206 8.712 1.00 87.50 80 LEU A N 1
ATOM 579 C CA . LEU A 1 80 ? -11.676 -8.910 8.630 1.00 87.50 80 LEU A CA 1
ATOM 580 C C . LEU A 1 80 ? -11.676 -10.275 9.338 1.00 87.50 80 LEU A C 1
ATOM 582 O O . LEU A 1 80 ? -12.725 -10.767 9.745 1.00 87.50 80 LEU A O 1
ATOM 586 N N . ARG A 1 81 ? -10.508 -10.913 9.480 1.00 88.50 81 ARG A N 1
ATOM 587 C CA . ARG A 1 81 ? -10.348 -12.197 10.185 1.00 88.50 81 ARG A CA 1
ATOM 588 C C . ARG A 1 81 ? -10.054 -12.036 11.681 1.00 88.50 81 ARG A C 1
ATOM 590 O O . ARG A 1 81 ? -9.690 -13.034 12.304 1.00 88.50 81 ARG A O 1
ATOM 597 N N . ASN A 1 82 ? -10.156 -10.826 12.241 1.00 81.44 82 ASN A N 1
ATOM 598 C CA . ASN A 1 82 ? -9.781 -10.495 13.624 1.00 81.44 82 ASN A CA 1
ATOM 599 C C . ASN A 1 82 ? -8.383 -11.011 14.016 1.00 81.44 82 ASN A C 1
ATOM 601 O O . ASN A 1 82 ? -8.138 -11.390 15.163 1.00 81.44 82 ASN A O 1
ATOM 605 N N . ARG A 1 83 ? -7.449 -11.075 13.060 1.00 79.19 83 ARG A N 1
ATOM 606 C CA . ARG A 1 83 ? -6.054 -11.425 13.351 1.00 79.19 83 ARG A CA 1
ATOM 607 C C . ARG A 1 83 ? -5.305 -10.186 13.811 1.00 79.19 83 ARG A C 1
ATOM 609 O O . ARG A 1 83 ? -5.721 -9.066 13.537 1.00 79.19 83 ARG A O 1
ATOM 616 N N . SER A 1 84 ? -4.174 -10.374 14.487 1.00 79.56 84 SER A N 1
ATOM 617 C CA . SER A 1 84 ? -3.301 -9.254 14.826 1.00 79.56 84 SER A CA 1
ATOM 618 C C . SER A 1 84 ? -2.832 -8.553 13.546 1.00 79.56 84 SER A C 1
ATOM 620 O O . SER A 1 84 ? -2.131 -9.113 12.702 1.00 79.56 84 SER A O 1
ATOM 622 N N . ILE A 1 85 ? -3.255 -7.301 13.390 1.00 83.50 85 ILE A N 1
ATOM 623 C CA . ILE A 1 85 ? -2.976 -6.510 12.188 1.00 83.50 85 ILE A CA 1
ATOM 624 C C . ILE A 1 85 ? -1.589 -5.872 12.286 1.00 83.50 85 ILE A C 1
ATOM 626 O O . ILE A 1 85 ? -0.918 -5.707 11.273 1.00 83.50 85 ILE A O 1
ATOM 630 N N . VAL A 1 86 ? -1.128 -5.582 13.510 1.00 84.94 86 VAL A N 1
ATOM 631 C CA . VAL A 1 86 ? 0.137 -4.880 13.767 1.00 84.94 86 VAL A CA 1
ATOM 632 C C . VAL A 1 86 ? 1.336 -5.578 13.107 1.00 84.94 86 VAL A C 1
ATOM 634 O O . VAL A 1 86 ? 2.032 -4.906 12.354 1.00 84.94 86 VAL A O 1
ATOM 637 N N . PRO A 1 87 ? 1.563 -6.901 13.257 1.00 83.69 87 PRO A N 1
ATOM 638 C CA . PRO A 1 87 ? 2.656 -7.575 12.549 1.00 83.69 87 PRO A CA 1
ATOM 639 C C . PRO A 1 87 ? 2.549 -7.475 11.028 1.00 83.69 87 PRO A C 1
ATOM 641 O O . PRO A 1 87 ? 3.538 -7.191 10.364 1.00 83.69 87 PRO A O 1
ATOM 644 N N . THR A 1 88 ? 1.338 -7.630 10.490 1.00 85.25 88 THR A N 1
ATOM 645 C CA . THR A 1 88 ? 1.083 -7.584 9.042 1.00 85.25 88 THR A CA 1
ATOM 646 C C . THR A 1 88 ? 1.355 -6.191 8.466 1.00 85.25 88 THR A C 1
ATOM 648 O O . THR A 1 88 ? 1.954 -6.065 7.402 1.00 85.25 88 THR A O 1
ATOM 651 N N . VAL A 1 89 ? 0.947 -5.134 9.175 1.00 87.50 89 VAL A N 1
ATOM 652 C CA . VAL A 1 89 ? 1.191 -3.737 8.777 1.00 87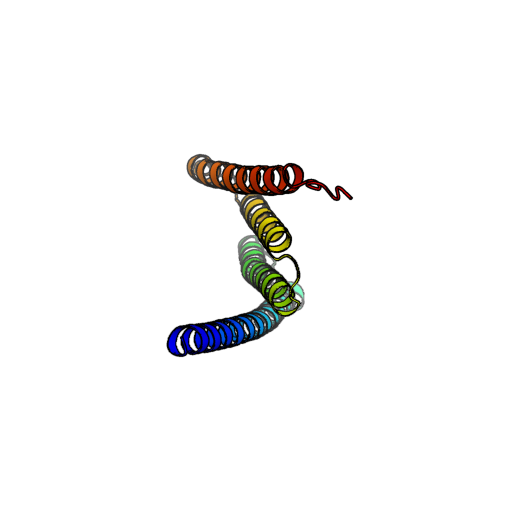.50 89 VAL A CA 1
ATOM 653 C C . VAL A 1 89 ? 2.673 -3.398 8.860 1.00 87.50 89 VAL A C 1
ATOM 655 O O . VAL A 1 89 ? 3.195 -2.750 7.960 1.00 87.50 89 VAL A O 1
ATOM 658 N N . MET A 1 90 ? 3.360 -3.854 9.908 1.00 88.19 90 MET A N 1
ATOM 659 C CA . MET A 1 90 ? 4.791 -3.602 10.078 1.00 88.19 90 MET A CA 1
ATOM 660 C C . MET A 1 90 ? 5.632 -4.337 9.029 1.00 88.19 90 MET A C 1
ATOM 662 O O . MET A 1 90 ? 6.562 -3.749 8.482 1.00 88.19 90 MET A O 1
ATOM 666 N N . GLU A 1 91 ? 5.274 -5.578 8.688 1.00 86.31 91 GLU A N 1
ATOM 667 C CA . GLU A 1 91 ? 5.880 -6.323 7.578 1.00 86.31 91 GLU A CA 1
ATOM 668 C C . GLU A 1 91 ? 5.667 -5.595 6.243 1.00 86.31 91 GLU A C 1
ATOM 670 O O . GLU A 1 91 ? 6.631 -5.340 5.524 1.00 86.31 91 GLU A O 1
ATOM 675 N N . ALA A 1 92 ? 4.430 -5.187 5.942 1.00 87.38 92 ALA A N 1
ATOM 676 C CA . ALA A 1 92 ? 4.112 -4.456 4.716 1.00 87.38 92 ALA A CA 1
ATOM 677 C C . ALA A 1 92 ? 4.855 -3.112 4.632 1.00 87.38 92 ALA A C 1
ATOM 679 O O . ALA A 1 92 ? 5.411 -2.774 3.588 1.00 87.38 92 ALA A O 1
ATOM 680 N N . ALA A 1 93 ? 4.931 -2.368 5.739 1.00 86.56 93 ALA A N 1
ATOM 681 C CA . ALA A 1 93 ? 5.680 -1.119 5.806 1.00 86.56 93 ALA A CA 1
ATOM 682 C C . ALA A 1 93 ? 7.171 -1.343 5.514 1.00 86.56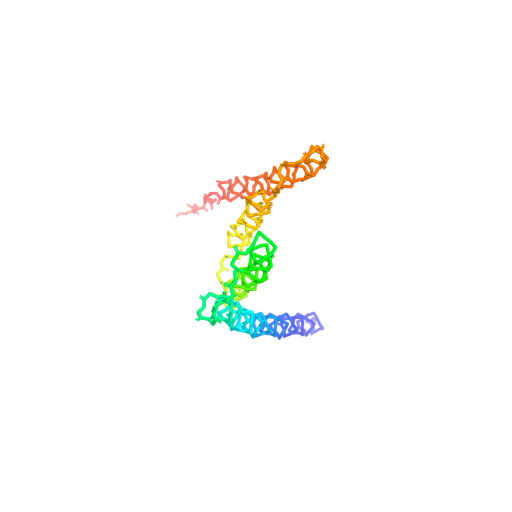 93 ALA A C 1
ATOM 684 O O . ALA A 1 93 ? 7.752 -0.607 4.723 1.00 86.56 93 ALA A O 1
ATOM 685 N N . LEU A 1 94 ? 7.790 -2.380 6.087 1.00 88.31 94 LEU A N 1
ATOM 686 C CA . LEU A 1 94 ? 9.190 -2.711 5.806 1.00 88.31 94 LEU A CA 1
ATOM 687 C C . LEU A 1 94 ? 9.408 -3.103 4.340 1.00 88.31 94 LEU A C 1
ATOM 689 O O . LEU A 1 94 ? 10.332 -2.588 3.710 1.00 88.31 94 LEU A O 1
ATOM 693 N N . ILE A 1 95 ? 8.552 -3.964 3.780 1.00 87.50 95 ILE A N 1
ATOM 694 C CA . ILE A 1 95 ? 8.643 -4.394 2.376 1.00 87.50 95 ILE A CA 1
ATOM 695 C C . ILE A 1 95 ? 8.536 -3.188 1.436 1.00 87.50 95 ILE A C 1
ATOM 697 O O . ILE A 1 95 ? 9.360 -3.046 0.529 1.00 87.50 95 ILE A O 1
ATOM 701 N N . ALA A 1 96 ? 7.592 -2.278 1.684 1.00 86.25 96 ALA A N 1
ATOM 702 C CA . ALA A 1 96 ? 7.411 -1.073 0.879 1.00 86.25 96 ALA A CA 1
ATOM 703 C C . ALA A 1 96 ? 8.663 -0.178 0.872 1.00 86.25 96 ALA A C 1
ATOM 705 O O . ALA A 1 96 ? 9.062 0.336 -0.177 1.00 86.25 96 ALA A O 1
ATOM 706 N N . VAL A 1 97 ? 9.320 -0.025 2.024 1.00 86.38 97 VAL A N 1
ATOM 707 C CA . VAL A 1 97 ? 10.535 0.794 2.162 1.00 86.38 97 VAL A CA 1
ATOM 708 C C . VAL A 1 97 ? 11.724 0.145 1.477 1.00 86.38 97 VAL A C 1
ATOM 710 O O . VAL A 1 97 ? 12.390 0.793 0.670 1.00 86.38 97 VAL A O 1
ATOM 713 N N . VAL A 1 98 ? 11.963 -1.142 1.744 1.00 85.69 98 VAL A N 1
ATOM 714 C CA . VAL A 1 98 ? 13.035 -1.919 1.101 1.00 85.69 98 VAL A CA 1
ATOM 715 C C . VAL A 1 98 ? 12.890 -1.856 -0.411 1.00 85.69 98 VAL A C 1
ATOM 717 O O . VAL A 1 98 ? 13.848 -1.598 -1.133 1.00 85.69 98 VAL A O 1
ATOM 720 N N . ARG A 1 99 ? 11.669 -2.007 -0.906 1.00 83.31 99 ARG A N 1
ATOM 721 C CA . ARG A 1 99 ? 11.389 -1.913 -2.328 1.00 83.31 99 ARG A CA 1
ATOM 722 C C . ARG A 1 99 ? 11.685 -0.537 -2.908 1.00 83.31 99 ARG A C 1
ATOM 724 O O . ARG A 1 99 ? 12.253 -0.452 -3.994 1.00 83.31 99 ARG A O 1
ATOM 731 N N . LYS A 1 100 ? 11.301 0.535 -2.210 1.00 82.94 100 LYS A N 1
ATOM 732 C CA . LYS A 1 100 ? 11.599 1.898 -2.661 1.00 82.94 100 LYS A CA 1
ATOM 733 C C . LYS A 1 100 ? 13.107 2.128 -2.773 1.00 82.94 100 LYS A C 1
ATOM 735 O O . LYS A 1 100 ? 13.526 2.839 -3.678 1.00 82.94 100 LYS A O 1
ATOM 740 N N . ILE A 1 101 ? 13.896 1.493 -1.906 1.00 83.06 101 ILE A N 1
ATOM 741 C CA . ILE A 1 101 ? 15.363 1.504 -1.966 1.00 83.06 101 ILE A CA 1
ATOM 742 C C . ILE A 1 101 ? 15.873 0.706 -3.175 1.00 83.06 101 ILE A C 1
ATOM 744 O O . ILE A 1 101 ? 16.740 1.195 -3.886 1.00 83.06 101 ILE A O 1
ATOM 748 N N . VAL A 1 102 ? 15.324 -0.484 -3.447 1.00 79.56 102 VAL A N 1
ATOM 749 C CA . VAL A 1 102 ? 15.753 -1.342 -4.575 1.00 79.56 102 VAL A CA 1
ATOM 750 C C . VAL A 1 102 ? 15.505 -0.696 -5.942 1.00 79.56 102 VAL A C 1
ATOM 752 O O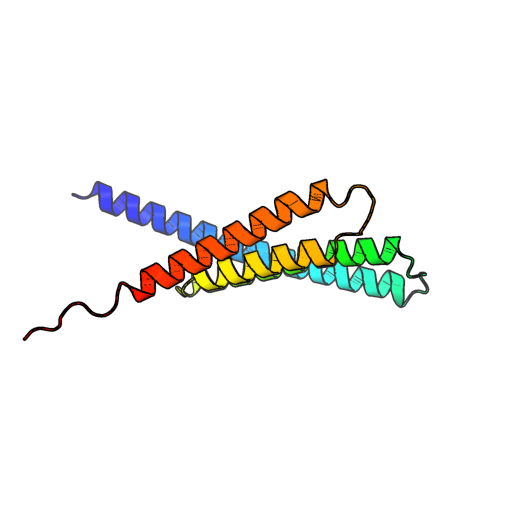 . VAL A 1 102 ? 16.300 -0.888 -6.854 1.00 79.56 102 VAL A O 1
ATOM 755 N N . VAL A 1 103 ? 14.414 0.059 -6.097 1.00 76.81 103 VAL A N 1
ATOM 756 C CA . VAL A 1 103 ? 14.062 0.725 -7.370 1.00 76.81 103 VAL A CA 1
ATOM 757 C C . VAL A 1 103 ? 14.760 2.086 -7.528 1.00 76.81 103 VAL A C 1
ATOM 759 O O . VAL A 1 103 ? 14.676 2.713 -8.578 1.00 76.81 103 VAL A O 1
ATOM 762 N N . MET A 1 104 ? 15.445 2.578 -6.496 1.00 78.50 104 MET A N 1
ATOM 763 C CA . MET A 1 104 ? 16.123 3.869 -6.555 1.00 78.50 104 MET A CA 1
ATOM 764 C C . MET A 1 104 ? 17.382 3.781 -7.423 1.00 78.50 104 MET A C 1
ATOM 766 O O . MET A 1 104 ? 18.310 3.035 -7.117 1.00 78.50 104 MET A O 1
ATOM 770 N N . GLU A 1 105 ? 17.427 4.583 -8.483 1.00 73.94 105 GLU A N 1
ATOM 771 C CA . GLU A 1 105 ? 18.640 4.781 -9.274 1.00 73.94 105 GLU A CA 1
ATOM 772 C C . GLU A 1 105 ? 19.652 5.622 -8.484 1.00 73.94 105 GLU A C 1
ATOM 774 O O . GLU A 1 105 ? 19.281 6.603 -7.838 1.00 73.94 105 GLU A O 1
ATOM 779 N N . LEU A 1 106 ? 20.925 5.218 -8.519 1.00 75.88 106 LEU A N 1
ATOM 780 C CA . LEU A 1 106 ? 22.034 5.917 -7.867 1.00 75.88 106 LEU A CA 1
ATOM 781 C C . LEU A 1 106 ? 22.591 6.993 -8.813 1.00 75.88 106 LEU A C 1
ATOM 783 O O . LEU A 1 106 ? 23.376 6.704 -9.713 1.00 75.88 106 LEU A O 1
ATOM 787 N N . ASP A 1 107 ? 22.183 8.234 -8.585 1.00 80.31 107 ASP A N 1
ATOM 788 C CA . ASP A 1 107 ? 22.648 9.465 -9.225 1.00 80.31 107 ASP A CA 1
ATOM 789 C C . ASP A 1 107 ? 23.283 10.442 -8.204 1.00 80.31 107 ASP A C 1
ATOM 791 O O . ASP A 1 107 ? 23.316 10.203 -6.993 1.00 80.31 107 ASP A O 1
ATOM 795 N N . ALA A 1 108 ? 23.802 11.578 -8.679 1.00 69.62 108 ALA A N 1
ATOM 796 C CA . ALA A 1 108 ? 24.371 12.615 -7.806 1.00 69.62 108 ALA A CA 1
ATOM 797 C C . ALA A 1 108 ? 23.335 13.230 -6.833 1.00 69.62 108 ALA A C 1
ATOM 799 O O . ALA A 1 108 ? 23.699 13.733 -5.772 1.00 69.62 108 ALA A O 1
ATOM 800 N N . GLU A 1 109 ? 22.046 13.130 -7.163 1.00 76.62 109 GLU A N 1
ATOM 801 C CA . GLU A 1 109 ? 20.898 13.588 -6.370 1.00 76.62 109 GLU A CA 1
ATOM 802 C C . GLU A 1 109 ? 20.390 12.508 -5.391 1.00 76.62 109 GLU A C 1
ATOM 804 O O . GLU A 1 109 ? 19.363 12.676 -4.727 1.00 76.62 109 GLU A O 1
ATOM 809 N N . THR A 1 110 ? 21.091 11.380 -5.263 1.00 74.75 110 THR A N 1
ATOM 810 C CA . THR A 1 110 ? 20.625 10.251 -4.450 1.00 74.75 110 THR A CA 1
ATOM 811 C C . THR A 1 110 ? 20.824 10.489 -2.963 1.00 74.75 110 THR A C 1
ATOM 813 O O . THR A 1 110 ? 19.987 10.086 -2.156 1.00 74.75 110 THR A O 1
ATOM 816 N N . PHE A 1 111 ? 21.874 11.213 -2.572 1.00 77.25 111 PHE A N 1
ATOM 817 C CA . PHE A 1 111 ? 22.148 11.512 -1.165 1.00 77.25 111 PHE A CA 1
ATOM 818 C C . PHE A 1 111 ? 20.963 12.189 -0.437 1.00 77.25 111 PHE A C 1
ATOM 820 O O . PHE A 1 111 ? 20.543 11.671 0.605 1.00 77.25 111 PHE A O 1
ATOM 827 N N . PRO A 1 112 ? 20.339 13.263 -0.973 1.00 84.06 112 PRO A N 1
ATOM 828 C CA . PRO A 1 112 ? 19.163 13.861 -0.338 1.00 84.06 112 PRO A CA 1
ATOM 829 C C . PRO A 1 112 ? 17.917 12.957 -0.347 1.00 84.06 112 PRO A C 1
ATOM 831 O O . PRO A 1 112 ? 17.035 13.148 0.488 1.00 84.06 112 PRO A O 1
ATOM 834 N N . ARG A 1 113 ? 17.832 11.948 -1.229 1.00 79.81 113 ARG A N 1
ATOM 835 C CA . ARG A 1 113 ? 16.709 10.986 -1.276 1.00 79.81 113 ARG A CA 1
ATOM 836 C C . ARG A 1 113 ? 16.885 9.807 -0.313 1.00 79.81 113 ARG A C 1
ATOM 838 O O . ARG A 1 113 ? 15.900 9.289 0.210 1.00 79.81 113 ARG A O 1
ATOM 845 N N . VAL A 1 114 ? 18.124 9.405 -0.031 1.00 85.75 114 VAL A N 1
ATOM 846 C CA . VAL A 1 114 ? 18.454 8.279 0.864 1.00 85.75 114 VAL A CA 1
ATOM 847 C C . VAL A 1 114 ? 18.221 8.625 2.333 1.00 85.75 114 VAL A C 1
ATOM 849 O O . VAL A 1 114 ? 17.760 7.779 3.101 1.00 85.75 114 VAL A O 1
ATOM 852 N N . LEU A 1 115 ? 18.516 9.860 2.742 1.00 88.56 115 LEU A N 1
ATOM 853 C CA . LEU A 1 115 ? 18.371 10.299 4.132 1.00 88.56 115 LEU A CA 1
ATOM 854 C C . LEU A 1 115 ? 16.938 10.125 4.689 1.00 88.56 115 LEU A C 1
ATOM 856 O O . LEU A 1 115 ? 16.792 9.469 5.726 1.00 88.56 115 LEU A O 1
ATOM 860 N N . PRO A 1 116 ? 15.867 10.607 4.025 1.00 89.69 116 PRO A N 1
ATOM 861 C CA . PRO A 1 116 ? 14.501 10.396 4.505 1.00 89.69 116 PRO A CA 1
ATOM 862 C C . PRO A 1 116 ? 14.081 8.921 4.486 1.00 89.69 116 PRO A C 1
ATOM 864 O O . PRO A 1 116 ? 13.385 8.489 5.402 1.00 89.69 116 PRO A O 1
ATOM 867 N N . LEU A 1 117 ? 14.533 8.123 3.510 1.00 87.31 117 LEU A N 1
ATOM 868 C CA . LEU A 1 117 ? 14.260 6.678 3.477 1.00 87.31 117 LEU A CA 1
ATOM 869 C C . LEU A 1 117 ? 14.928 5.944 4.645 1.00 87.31 117 LEU A C 1
ATOM 871 O O . LEU A 1 117 ? 14.324 5.054 5.240 1.00 87.31 117 LEU A O 1
ATOM 875 N N . SER A 1 118 ? 16.143 6.352 5.010 1.00 89.31 118 SER A N 1
ATOM 876 C CA . SER A 1 118 ? 16.887 5.783 6.138 1.00 89.31 118 SER A CA 1
ATOM 877 C C . SER A 1 118 ? 16.224 6.135 7.469 1.00 89.31 118 SER A C 1
ATOM 879 O O . SER A 1 118 ? 16.053 5.271 8.327 1.00 89.31 118 SER A O 1
ATOM 881 N N . LEU A 1 119 ? 15.783 7.389 7.624 1.00 93.38 119 LEU A N 1
ATOM 882 C CA . LEU A 1 119 ? 15.030 7.834 8.797 1.00 93.38 119 LEU A CA 1
ATOM 883 C C . LEU A 1 119 ? 13.694 7.095 8.921 1.00 93.38 119 LEU A C 1
ATOM 885 O O . LEU A 1 119 ? 13.307 6.681 10.012 1.00 93.38 119 LEU A O 1
ATOM 889 N N . LEU A 1 120 ? 13.000 6.900 7.802 1.00 90.50 120 LEU A N 1
ATOM 890 C CA . LEU A 1 120 ? 11.736 6.183 7.767 1.00 90.50 120 LEU A CA 1
ATOM 891 C C . LEU A 1 120 ? 11.925 4.693 8.096 1.00 90.50 120 LEU A C 1
ATOM 893 O O . LEU A 1 120 ? 11.173 4.160 8.909 1.00 90.50 120 LEU A O 1
ATOM 897 N N . LEU A 1 121 ? 12.969 4.044 7.569 1.00 91.50 121 LEU A N 1
ATOM 898 C CA . LEU A 1 121 ? 13.324 2.667 7.925 1.00 91.50 121 LEU A CA 1
ATOM 899 C C . LEU A 1 121 ? 13.639 2.530 9.423 1.00 91.50 121 LEU A C 1
ATOM 901 O O . LEU A 1 121 ? 13.136 1.616 10.076 1.00 91.50 121 LEU A O 1
ATOM 905 N N . LEU A 1 122 ? 14.421 3.461 9.984 1.00 93.75 122 LEU A N 1
ATOM 906 C CA . LEU A 1 122 ? 14.716 3.505 11.420 1.00 93.75 122 LEU A CA 1
ATOM 907 C C . LEU A 1 122 ? 13.454 3.710 12.258 1.00 93.75 122 LEU A C 1
ATOM 909 O O . LEU A 1 122 ? 13.301 3.049 13.279 1.00 93.75 122 LEU A O 1
ATOM 913 N N . SER A 1 123 ? 12.543 4.584 11.827 1.00 93.88 123 SER A N 1
ATOM 914 C CA . SER A 1 123 ? 11.273 4.835 12.514 1.00 93.88 123 SER A CA 1
ATOM 915 C C . SER A 1 123 ? 10.405 3.575 12.561 1.00 93.88 123 SER A C 1
ATOM 917 O O . SER A 1 123 ? 9.994 3.150 13.639 1.00 93.88 123 SER A O 1
ATOM 919 N N . VAL A 1 124 ? 10.221 2.900 11.420 1.00 90.56 124 VAL A N 1
ATOM 920 C CA . VAL A 1 124 ? 9.471 1.635 11.330 1.00 90.56 124 VAL A CA 1
ATOM 921 C C . VAL A 1 124 ? 10.125 0.554 12.203 1.00 90.56 124 VAL A C 1
ATOM 923 O O . VAL A 1 124 ? 9.444 -0.106 12.990 1.00 90.56 124 VAL A O 1
ATOM 926 N N . GLY A 1 125 ? 11.451 0.408 12.137 1.00 90.31 125 GLY A N 1
ATOM 927 C CA . GLY A 1 125 ? 12.195 -0.536 12.976 1.00 90.31 125 GLY A CA 1
ATOM 928 C C . GLY A 1 125 ? 12.086 -0.231 14.476 1.00 90.31 125 GLY A C 1
ATOM 929 O O . GLY A 1 125 ? 11.882 -1.141 15.280 1.00 90.31 125 GLY A O 1
ATOM 930 N N . ALA A 1 126 ? 12.155 1.044 14.863 1.00 93.00 126 ALA A N 1
ATOM 931 C CA . ALA A 1 126 ? 12.009 1.483 16.247 1.00 93.00 126 ALA A CA 1
ATOM 932 C C . ALA A 1 126 ? 10.590 1.230 16.774 1.00 93.00 126 ALA A C 1
ATOM 934 O O . ALA A 1 126 ? 10.437 0.692 17.872 1.00 93.00 126 ALA A O 1
ATOM 935 N N . THR A 1 127 ? 9.551 1.542 15.992 1.00 90.88 127 THR A N 1
ATOM 936 C CA . THR A 1 127 ? 8.159 1.220 16.342 1.00 90.88 127 THR A CA 1
ATOM 937 C C . THR A 1 127 ? 7.979 -0.281 16.538 1.00 90.88 127 THR A C 1
ATOM 939 O O . THR A 1 127 ? 7.401 -0.695 17.543 1.00 90.88 127 THR A O 1
ATOM 942 N N . TRP A 1 128 ? 8.524 -1.107 15.639 1.00 88.19 128 TRP A N 1
ATOM 943 C CA . TRP A 1 128 ? 8.479 -2.564 15.779 1.00 88.19 128 TRP A CA 1
ATOM 944 C C . TRP A 1 128 ? 9.124 -3.037 17.082 1.00 88.19 128 TRP A C 1
ATOM 946 O O . TRP A 1 128 ? 8.511 -3.790 17.841 1.00 88.19 128 TRP A O 1
ATOM 956 N N . PHE A 1 129 ? 10.339 -2.558 17.359 1.00 89.31 129 PHE A N 1
ATOM 957 C CA . PHE A 1 129 ? 11.089 -2.903 18.562 1.00 89.31 129 PHE A CA 1
ATOM 958 C C . PHE A 1 129 ? 10.330 -2.525 19.840 1.00 89.31 129 PHE A C 1
ATOM 960 O O . PHE A 1 129 ? 10.236 -3.331 20.767 1.00 89.31 129 PHE A O 1
ATOM 967 N N . LEU A 1 130 ? 9.748 -1.324 19.885 1.00 89.06 130 LEU A N 1
ATOM 968 C CA . LEU A 1 130 ? 8.975 -0.847 21.033 1.00 89.06 130 LEU A CA 1
ATOM 969 C C . LEU A 1 130 ? 7.700 -1.665 21.251 1.00 89.06 130 LEU A C 1
ATOM 971 O O . LEU A 1 130 ? 7.425 -2.069 22.382 1.00 89.06 130 LEU A O 1
ATOM 975 N N . VAL A 1 131 ? 6.953 -1.960 20.183 1.00 86.31 131 VAL A N 1
ATOM 976 C CA . VAL A 1 131 ? 5.747 -2.798 20.255 1.00 86.31 131 VAL A CA 1
ATOM 977 C C . VAL A 1 131 ? 6.102 -4.189 20.777 1.00 86.31 131 VAL A C 1
ATOM 979 O O . VAL A 1 131 ? 5.506 -4.642 21.754 1.00 86.31 131 VAL A O 1
ATOM 982 N N . HIS A 1 132 ? 7.120 -4.841 20.210 1.00 84.25 132 HIS A N 1
ATOM 983 C CA . HIS A 1 132 ? 7.558 -6.164 20.667 1.00 84.25 132 HIS A CA 1
ATOM 984 C C . HIS A 1 132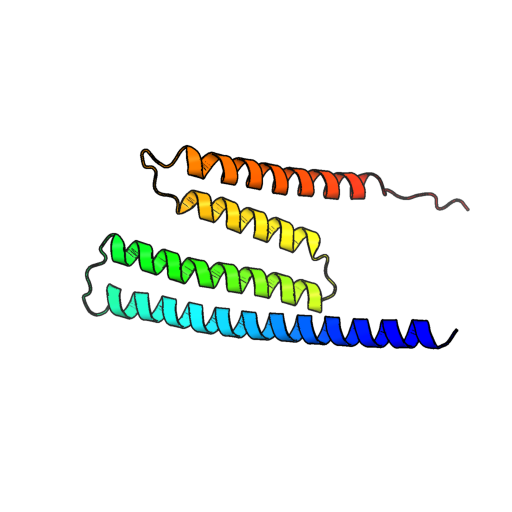 ? 8.018 -6.163 22.126 1.00 84.25 132 HIS A C 1
ATOM 986 O O . HIS A 1 132 ? 7.654 -7.055 22.894 1.00 84.25 132 HIS A O 1
ATOM 992 N N . ARG A 1 133 ? 8.773 -5.139 22.538 1.00 85.31 133 ARG A N 1
ATOM 993 C CA . ARG A 1 133 ? 9.208 -4.989 23.929 1.00 85.31 133 ARG A CA 1
ATOM 994 C C . ARG A 1 133 ? 8.023 -4.824 24.876 1.00 85.31 133 ARG A C 1
ATOM 996 O O . ARG A 1 133 ? 8.027 -5.442 25.934 1.00 85.31 133 ARG A O 1
ATOM 1003 N N . SER A 1 134 ? 7.013 -4.041 24.493 1.00 80.19 134 SER A N 1
ATOM 1004 C CA . SER A 1 134 ? 5.825 -3.813 25.323 1.00 80.19 134 SER A CA 1
ATOM 1005 C C . SER A 1 134 ? 5.041 -5.104 25.579 1.00 80.19 134 SER A C 1
ATOM 1007 O O . SER A 1 134 ? 4.666 -5.369 26.719 1.00 80.19 134 SER A O 1
ATOM 1009 N N . HIS A 1 135 ? 4.898 -5.962 24.563 1.00 66.31 135 HIS A N 1
ATOM 1010 C CA . HIS A 1 135 ? 4.261 -7.272 24.704 1.00 66.31 135 HIS A CA 1
ATOM 1011 C C . HIS A 1 135 ? 5.088 -8.251 25.552 1.00 66.31 135 HIS A C 1
ATOM 1013 O O . HIS A 1 135 ? 4.506 -9.038 26.292 1.00 66.31 135 HIS A O 1
ATOM 1019 N N . ALA A 1 136 ? 6.423 -8.174 25.516 1.00 60.75 136 ALA A N 1
ATOM 1020 C CA . ALA A 1 136 ? 7.293 -8.995 26.366 1.00 60.75 136 ALA A CA 1
ATOM 1021 C C . ALA A 1 136 ? 7.225 -8.605 27.856 1.00 60.75 136 ALA A C 1
ATOM 1023 O O . ALA A 1 136 ? 7.376 -9.458 28.727 1.00 60.75 136 ALA A O 1
ATOM 1024 N N . SER A 1 137 ? 6.973 -7.329 28.163 1.00 58.09 137 SER A N 1
ATOM 1025 C CA . SER A 1 137 ? 6.777 -6.842 29.538 1.00 58.09 137 SER A CA 1
ATOM 1026 C C . SER A 1 137 ? 5.387 -7.129 30.123 1.00 58.09 137 SER A C 1
ATOM 1028 O O . SER A 1 137 ? 5.199 -6.961 31.324 1.00 58.09 137 SER A O 1
ATOM 1030 N N . VAL A 1 138 ? 4.432 -7.604 29.314 1.00 56.59 138 VAL A N 1
ATOM 1031 C CA . VAL A 1 138 ? 3.101 -8.073 29.751 1.00 56.59 138 VAL A CA 1
ATOM 1032 C C . VAL A 1 138 ? 3.093 -9.615 29.791 1.00 56.59 138 VAL A C 1
ATOM 1034 O O . VAL A 1 138 ? 2.246 -10.281 29.204 1.00 56.59 138 VAL A O 1
ATOM 1037 N N . GLY A 1 139 ? 4.098 -10.195 30.457 1.00 47.00 139 GLY A N 1
ATOM 1038 C CA . GLY A 1 139 ? 4.124 -11.602 30.883 1.00 47.00 139 GLY A CA 1
ATOM 1039 C C . GLY A 1 139 ? 3.348 -11.793 32.197 1.00 47.00 139 GLY A C 1
ATOM 1040 O O . GLY A 1 139 ? 3.168 -10.827 32.937 1.00 47.00 139 GLY A O 1
ATOM 1041 N N . PRO A 1 140 ? 2.848 -13.006 32.491 1.00 51.56 140 PRO A N 1
ATOM 1042 C CA . PRO A 1 140 ? 1.619 -13.237 33.249 1.00 51.56 140 PRO A CA 1
ATOM 1043 C C . PRO A 1 140 ? 1.673 -12.663 34.665 1.00 51.56 140 PRO A C 1
ATOM 1045 O O . PRO A 1 140 ? 2.367 -13.176 35.544 1.00 51.56 140 PRO A O 1
ATOM 1048 N N . THR A 1 141 ? 0.863 -11.641 34.927 1.00 56.97 141 THR A N 1
ATOM 1049 C CA . THR A 1 141 ? 0.501 -11.303 36.298 1.00 56.97 141 THR A CA 1
ATOM 1050 C C . THR A 1 141 ? -0.391 -12.410 36.846 1.00 56.97 141 THR A C 1
ATOM 1052 O O . THR A 1 141 ? -1.575 -12.471 36.537 1.00 56.97 141 THR A O 1
ATOM 1055 N N . SER A 1 142 ? 0.204 -13.245 37.697 1.00 55.28 142 SER A N 1
ATOM 1056 C CA . SER A 1 142 ? -0.414 -13.696 38.945 1.00 55.28 142 SER A CA 1
ATOM 1057 C C . SER A 1 142 ? -1.774 -14.402 38.810 1.00 55.28 142 SER A C 1
ATOM 1059 O O . SER A 1 142 ? -2.805 -13.829 39.151 1.00 55.28 142 SER A O 1
ATOM 1061 N N . ASN A 1 143 ? -1.757 -15.698 38.482 1.00 49.00 143 ASN A N 1
ATOM 1062 C CA . ASN A 1 143 ? -2.689 -16.621 39.135 1.00 49.00 143 ASN A CA 1
ATOM 1063 C C . ASN A 1 143 ? -2.087 -16.965 40.506 1.00 49.00 143 ASN A C 1
ATOM 1065 O O . ASN A 1 143 ? -1.264 -17.870 40.634 1.00 49.00 143 ASN A O 1
ATOM 1069 N N . ARG A 1 144 ? -2.431 -16.155 41.509 1.00 49.88 144 ARG A N 1
ATOM 1070 C CA . ARG A 1 144 ? -2.481 -16.607 42.896 1.00 49.88 144 ARG A CA 1
ATOM 1071 C C . ARG A 1 144 ? -3.909 -17.068 43.126 1.00 49.88 144 ARG A C 1
ATOM 1073 O O . ARG A 1 144 ? -4.796 -16.225 43.093 1.00 49.88 144 ARG A O 1
ATOM 1080 N N . GLU A 1 145 ? -4.075 -18.369 43.302 1.00 42.88 145 GLU A N 1
ATOM 1081 C CA . GLU A 1 145 ? -4.801 -19.018 44.403 1.00 42.88 145 GLU A CA 1
ATOM 1082 C C . GLU A 1 145 ? -4.508 -20.520 44.360 1.00 42.88 145 GLU A C 1
ATOM 1084 O O . GLU A 1 145 ? -4.574 -21.111 43.257 1.00 42.88 145 GLU A O 1
#

Radius of gyration: 21.47 Å; Cα contacts (8 Å, |Δi|>4): 71; chains: 1; bounding box: 53×33×75 Å

pLDDT: mean 82.5, std 11.12, range [42.88, 95.38]

Secondary structure (DSSP, 8-state):
--HHHHHHHHHHHHHHHHHHHHHHHHHHHHHHHHHHHHHHHIIIIISS----HHHHHHHHHHHHHHHHHHHHHHHHHHHHTT--HHHHHHHHHHHHHHHHHHT----TTHHHHHHHHHHHHHHHHHHHHHHHHHHHT--------

Solvent-accessible surface area (backbone atoms only — not comparable to full-atom values): 8064 Å² total; per-residue (Å²): 134,67,66,66,65,50,52,50,56,52,49,54,50,49,52,52,51,49,48,53,50,52,26,51,51,26,46,52,51,22,52,53,32,46,51,52,43,52,49,50,47,46,55,35,64,74,70,73,42,79,84,44,72,70,53,50,51,53,50,52,51,42,49,50,54,22,52,52,23,47,46,51,25,51,44,31,52,32,48,78,65,75,43,79,44,65,66,53,50,52,51,48,53,49,52,54,51,55,48,56,58,72,71,53,74,90,53,94,72,31,66,78,58,47,53,60,53,51,52,49,51,51,49,55,52,49,53,51,52,52,54,55,50,55,58,64,72,67,57,86,82,72,90,81,130

Sequence (145 aa):
MGARSTIERWLERIEASLSVGVTLGTAVVAVLGLAAFLLAIVHRGLLGGTLDATAIGHLLDVGLVVFIALELFKIGIAHLRNRSIVPTVMEAALIAVVRKIVVMELDAETFPRVLPLSLLLLSVGATWFLVHRSHASVGPTSNRE

Nearest PDB structures (foldseek):
  4nqi-assembly2_D  TM=3.324E-01  e=1.383E+00  Dictyostelium discoideum
  4nqi-assembly1_B  TM=3.212E-01  e=1.547E+00  Dictyostelium discoideum
  4nqi-assembly1_A  TM=3.314E-01  e=2.166E+00  Dictyostelium discoideum
  4nqi-assembly2_C  TM=3.243E-01  e=2.711E+00  Dictyostelium discoideum

Organism: NCBI:txid83456

Mean predicted aligned error: 9.48 Å

InterPro domains:
  IPR020948 Phosphate-starvation-induced PsiE-like [PF06146] (23-135)